Protein AF-A0A6M2D1D8-F1 (afdb_monomer)

Foldseek 3Di:
DVVVVVVVVVVVVVLLVCQQVLLLVDDLVCNLVLLVLLLVQADVVLVVVLVPDVSSCNVVSNVCSVVVHGPSNVVVVVDDPVRSVSSSVSRVVSSVVD

Structure (mmCIF, N/CA/C/O backbone):
data_AF-A0A6M2D1D8-F1
#
_entry.id   AF-A0A6M2D1D8-F1
#
loop_
_atom_site.group_PDB
_atom_site.id
_atom_site.type_symbol
_atom_site.label_atom_id
_atom_site.label_alt_id
_atom_site.label_comp_id
_atom_site.label_asym_id
_atom_site.label_entity_id
_atom_site.label_seq_id
_atom_site.pdbx_PDB_ins_code
_atom_site.Cartn_x
_atom_site.Cartn_y
_atom_site.Cartn_z
_atom_site.occupancy
_atom_site.B_iso_or_equiv
_atom_site.auth_seq_id
_atom_site.auth_comp_id
_atom_site.auth_asym_id
_atom_site.auth_atom_id
_atom_site.pdbx_PDB_model_num
ATOM 1 N N . MET A 1 1 ? 31.870 -12.083 6.841 1.00 47.91 1 MET A N 1
ATOM 2 C CA . MET A 1 1 ? 31.103 -11.157 5.972 1.00 47.91 1 MET A CA 1
ATOM 3 C C . MET A 1 1 ? 30.146 -11.841 4.984 1.00 47.91 1 MET A C 1
ATOM 5 O O . MET A 1 1 ? 29.168 -11.209 4.627 1.00 47.91 1 MET A O 1
ATOM 9 N N . LYS A 1 2 ? 30.333 -13.112 4.575 1.00 41.88 2 LYS A N 1
ATOM 10 C CA . LYS A 1 2 ? 29.375 -13.802 3.676 1.00 41.88 2 LYS A CA 1
ATOM 11 C C . LYS A 1 2 ? 28.023 -14.148 4.327 1.00 41.88 2 LYS A C 1
ATOM 13 O O . LYS A 1 2 ? 26.997 -13.951 3.697 1.00 41.88 2 LYS A O 1
ATOM 18 N N . ALA A 1 3 ? 28.004 -14.588 5.589 1.00 44.97 3 ALA A N 1
ATOM 19 C CA . ALA A 1 3 ? 26.759 -14.971 6.272 1.00 44.97 3 ALA A CA 1
ATOM 20 C C . ALA A 1 3 ? 25.768 -13.803 6.452 1.00 44.97 3 ALA A C 1
ATOM 22 O O . ALA A 1 3 ? 24.568 -13.996 6.310 1.00 44.97 3 ALA A O 1
ATOM 23 N N . ALA A 1 4 ? 26.264 -12.585 6.697 1.00 44.94 4 ALA A N 1
ATOM 24 C CA . ALA A 1 4 ? 25.418 -11.401 6.868 1.00 44.94 4 ALA A CA 1
ATOM 25 C C . ALA A 1 4 ? 24.689 -11.007 5.572 1.00 44.94 4 ALA A C 1
ATOM 27 O O . ALA A 1 4 ? 23.532 -10.604 5.629 1.00 44.94 4 ALA A O 1
ATOM 28 N N . LEU A 1 5 ? 25.337 -11.180 4.411 1.00 45.38 5 LEU A N 1
ATOM 29 C CA . LEU A 1 5 ? 24.708 -10.943 3.109 1.00 45.38 5 LEU A CA 1
ATOM 30 C C . LEU A 1 5 ? 23.573 -11.941 2.849 1.00 45.38 5 LEU A C 1
ATOM 32 O O . LEU A 1 5 ? 22.482 -11.523 2.486 1.00 45.38 5 LEU A O 1
ATOM 36 N N . PHE A 1 6 ? 23.795 -13.235 3.104 1.00 48.50 6 PHE A N 1
ATOM 37 C CA . PHE A 1 6 ? 22.755 -14.256 2.919 1.00 48.50 6 PHE A CA 1
ATOM 38 C C . PHE A 1 6 ? 21.559 -14.055 3.859 1.00 48.50 6 PHE A C 1
ATOM 40 O O . PHE A 1 6 ? 20.420 -14.160 3.412 1.00 48.50 6 PHE A O 1
ATOM 47 N N . ILE A 1 7 ? 21.804 -13.707 5.128 1.00 49.66 7 ILE A N 1
ATOM 48 C CA . ILE A 1 7 ? 20.738 -13.433 6.104 1.00 49.66 7 ILE A CA 1
ATOM 49 C C . ILE A 1 7 ? 19.936 -12.191 5.695 1.00 49.66 7 ILE A C 1
ATOM 51 O O . ILE A 1 7 ? 18.707 -12.229 5.719 1.00 49.66 7 ILE A O 1
ATOM 55 N N . ALA A 1 8 ? 20.608 -11.119 5.260 1.00 48.16 8 ALA A N 1
ATOM 56 C CA . ALA A 1 8 ? 19.951 -9.909 4.770 1.00 48.16 8 ALA A CA 1
ATOM 57 C C . ALA A 1 8 ? 19.087 -10.185 3.530 1.00 48.16 8 ALA A C 1
ATOM 59 O O . ALA A 1 8 ? 17.958 -9.706 3.465 1.00 48.16 8 ALA A O 1
ATOM 60 N N . SER A 1 9 ? 19.565 -11.008 2.591 1.00 43.22 9 SER A N 1
ATOM 61 C CA . SER A 1 9 ? 18.798 -11.407 1.406 1.00 43.22 9 SER A CA 1
ATOM 62 C C . SER A 1 9 ? 17.560 -12.235 1.763 1.00 43.22 9 SER A C 1
ATOM 64 O O . SER A 1 9 ? 16.483 -11.956 1.248 1.00 43.22 9 SER A O 1
ATOM 66 N N . THR A 1 10 ? 17.663 -13.203 2.682 1.00 46.47 10 THR A N 1
ATOM 67 C CA . THR A 1 10 ? 16.492 -13.981 3.130 1.00 46.47 10 THR A CA 1
ATOM 68 C C . THR A 1 10 ? 15.493 -13.146 3.929 1.00 46.47 10 THR A C 1
ATOM 70 O O . THR A 1 10 ? 14.290 -13.329 3.768 1.00 46.47 10 THR A O 1
ATOM 73 N N . LEU A 1 11 ? 15.966 -12.199 4.751 1.00 42.84 11 LEU A N 1
ATOM 74 C CA . LEU A 1 11 ? 15.092 -11.264 5.464 1.00 42.84 11 LEU A CA 1
ATOM 75 C C . LEU A 1 11 ? 14.379 -10.319 4.500 1.00 42.84 11 LEU A C 1
ATOM 77 O O . LEU A 1 11 ? 13.190 -10.072 4.683 1.00 42.84 11 LEU A O 1
ATOM 81 N N . LEU A 1 12 ? 15.074 -9.825 3.470 1.00 40.50 12 LEU A N 1
ATOM 82 C CA . LEU A 1 12 ? 14.449 -9.024 2.423 1.00 40.50 12 LEU A CA 1
ATOM 83 C C . LEU A 1 12 ? 13.327 -9.821 1.762 1.00 40.50 12 LEU A C 1
ATOM 85 O O . LEU A 1 12 ? 12.188 -9.373 1.818 1.00 40.50 12 LEU A O 1
ATOM 89 N N . VAL A 1 13 ? 13.605 -11.030 1.267 1.00 46.69 13 VAL A N 1
ATOM 90 C CA . VAL A 1 13 ? 12.598 -11.891 0.620 1.00 46.69 13 VAL A CA 1
ATOM 91 C C . VAL A 1 13 ? 11.414 -12.192 1.546 1.00 46.69 13 VAL A C 1
ATOM 93 O O . VAL A 1 13 ? 10.273 -12.084 1.115 1.00 46.69 13 VAL A O 1
ATOM 96 N N . ALA A 1 14 ? 11.648 -12.492 2.828 1.00 47.53 14 ALA A N 1
ATOM 97 C CA . ALA A 1 14 ? 10.570 -12.716 3.796 1.00 47.53 14 ALA A CA 1
ATOM 98 C C . ALA A 1 14 ? 9.722 -11.457 4.045 1.00 47.53 14 ALA A C 1
ATOM 100 O O . ALA A 1 14 ? 8.521 -11.549 4.298 1.00 47.53 14 ALA A O 1
ATOM 101 N N . THR A 1 15 ? 10.328 -10.273 3.956 1.00 47.06 15 THR A N 1
ATOM 102 C CA . THR A 1 15 ? 9.591 -9.011 4.060 1.00 47.06 15 THR A CA 1
ATOM 103 C C . THR A 1 15 ? 8.860 -8.628 2.777 1.00 47.06 15 THR A C 1
ATOM 105 O O . THR A 1 15 ? 7.793 -8.040 2.878 1.00 47.06 15 THR A O 1
ATOM 108 N N . MET A 1 16 ? 9.371 -9.032 1.611 1.00 44.62 16 MET A N 1
ATOM 109 C CA . MET A 1 16 ? 8.696 -8.924 0.308 1.00 44.62 16 MET A CA 1
ATOM 110 C C . MET A 1 16 ? 7.627 -10.014 0.086 1.00 44.62 16 MET A C 1
ATOM 112 O O . MET A 1 16 ? 6.930 -10.017 -0.914 1.00 44.62 16 MET A O 1
ATOM 116 N N . ALA A 1 17 ? 7.538 -11.021 0.957 1.00 49.03 17 ALA A N 1
ATOM 117 C CA . ALA A 1 17 ? 6.490 -12.045 0.881 1.00 49.03 17 ALA A CA 1
ATOM 118 C C . ALA A 1 17 ? 5.248 -11.673 1.713 1.00 49.03 17 ALA A C 1
ATOM 120 O O . ALA A 1 17 ? 4.182 -12.257 1.531 1.00 49.03 17 ALA A O 1
ATOM 121 N N . ASN A 1 18 ? 5.398 -10.730 2.651 1.00 52.84 18 ASN A N 1
ATOM 122 C CA . ASN A 1 18 ? 4.352 -10.321 3.594 1.00 52.84 18 ASN A CA 1
ATOM 123 C C . ASN A 1 18 ? 3.859 -8.886 3.373 1.00 52.84 18 ASN A C 1
ATOM 125 O O . ASN A 1 18 ? 2.821 -8.509 3.922 1.00 52.84 18 ASN A O 1
ATOM 129 N N . ALA A 1 19 ? 4.571 -8.084 2.585 1.00 55.69 19 ALA A N 1
ATOM 130 C CA . ALA A 1 19 ? 4.088 -6.776 2.185 1.00 55.69 19 ALA A CA 1
ATOM 131 C C . ALA A 1 19 ? 2.884 -6.920 1.230 1.00 55.69 19 ALA A C 1
ATOM 133 O O . ALA A 1 19 ? 2.661 -7.944 0.584 1.00 55.69 19 ALA A O 1
ATOM 134 N N . GLY A 1 20 ? 1.955 -5.975 1.308 1.00 63.53 20 GLY A N 1
ATOM 135 C CA . GLY A 1 20 ? 0.637 -6.026 0.687 1.00 63.53 20 GLY A CA 1
ATOM 136 C C . GLY A 1 20 ? -0.353 -6.988 1.359 1.00 63.53 20 GLY A C 1
ATOM 137 O O . GLY A 1 20 ? -1.561 -6.779 1.245 1.00 63.53 20 GLY A O 1
ATOM 138 N N . GLN A 1 21 ? 0.102 -8.003 2.110 1.00 70.31 21 GLN A N 1
ATOM 139 C CA . GLN A 1 21 ? -0.801 -8.925 2.816 1.00 70.31 21 GLN A CA 1
ATOM 140 C C . GLN A 1 21 ? -1.517 -8.272 3.999 1.00 70.31 21 GLN A C 1
ATOM 142 O O . GLN A 1 21 ? -2.614 -8.701 4.362 1.00 70.31 21 GLN A O 1
ATOM 147 N N . PHE A 1 22 ? -0.920 -7.264 4.643 1.00 79.94 22 PHE A N 1
ATOM 148 C CA . PHE A 1 22 ? -1.588 -6.590 5.759 1.00 79.94 22 PHE A CA 1
ATOM 149 C C . PHE A 1 22 ? -2.851 -5.862 5.280 1.00 79.94 22 PHE A C 1
ATOM 151 O O . PHE A 1 22 ? -3.899 -6.015 5.902 1.00 79.94 22 PHE A O 1
ATOM 158 N N . LEU A 1 23 ? -2.807 -5.207 4.110 1.00 81.00 23 LEU A N 1
ATOM 159 C CA . LEU A 1 23 ? -3.973 -4.556 3.503 1.00 81.00 23 LEU A CA 1
ATOM 160 C C . LEU A 1 23 ? -5.140 -5.533 3.297 1.00 81.00 23 LEU A C 1
ATOM 162 O O . LEU A 1 23 ? -6.300 -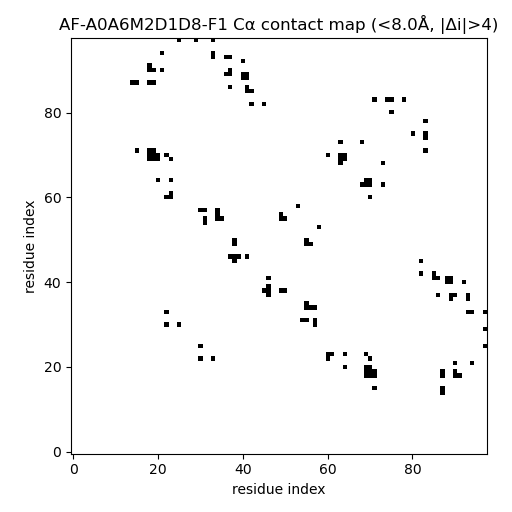5.171 3.488 1.00 81.00 23 LEU A O 1
ATOM 166 N N . CYS A 1 24 ? -4.835 -6.792 2.969 1.00 81.50 24 CYS A N 1
ATOM 167 C CA . CYS A 1 24 ? -5.834 -7.849 2.825 1.00 81.50 24 CYS A CA 1
ATOM 168 C C . CYS A 1 24 ? -6.484 -8.273 4.149 1.00 81.50 24 CYS A C 1
ATOM 170 O O . CYS A 1 24 ? -7.623 -8.739 4.138 1.00 81.50 24 CYS A O 1
ATOM 172 N N . ARG A 1 25 ? -5.783 -8.109 5.277 1.00 83.56 25 ARG A N 1
ATOM 173 C CA . ARG A 1 25 ? -6.256 -8.460 6.626 1.00 83.56 25 ARG A CA 1
ATOM 174 C C . ARG A 1 25 ? -7.033 -7.328 7.299 1.00 83.56 25 ARG A C 1
ATOM 176 O O . ARG A 1 25 ? -7.751 -7.583 8.263 1.00 83.56 25 ARG A O 1
ATOM 183 N N . LEU A 1 26 ? -6.917 -6.099 6.797 1.00 84.75 26 LEU A N 1
ATOM 184 C CA . LEU A 1 26 ? -7.609 -4.953 7.373 1.00 84.75 26 LEU A CA 1
ATOM 185 C C . LEU A 1 26 ? -9.129 -5.033 7.162 1.00 84.75 26 LEU A C 1
ATOM 187 O O . LEU A 1 26 ? -9.577 -5.366 6.053 1.00 84.75 26 LEU A O 1
ATOM 191 N N . PRO A 1 27 ? -9.933 -4.651 8.171 1.00 85.62 27 PRO A N 1
ATOM 192 C CA . PRO A 1 27 ? -11.364 -4.436 7.992 1.00 85.62 27 PRO A CA 1
ATOM 193 C C . PRO A 1 27 ? -11.631 -3.261 7.033 1.00 85.62 27 PRO A C 1
ATOM 195 O O . PRO A 1 27 ? -10.737 -2.479 6.699 1.00 85.62 27 PRO A O 1
ATOM 198 N N . GLU A 1 28 ? -12.853 -3.183 6.506 1.00 83.19 28 GLU A N 1
ATOM 199 C CA . GLU A 1 28 ? -13.208 -2.272 5.407 1.00 83.19 28 GLU A CA 1
ATOM 200 C C . GLU A 1 28 ? -13.003 -0.795 5.759 1.00 83.19 28 GLU A C 1
ATOM 202 O O . GLU A 1 28 ? -12.414 -0.054 4.974 1.00 83.19 28 GLU A O 1
ATOM 207 N N . ASP A 1 29 ? -13.350 -0.410 6.985 1.00 87.00 29 ASP A N 1
ATOM 208 C CA . ASP A 1 29 ? -13.187 0.939 7.530 1.00 87.00 29 ASP A CA 1
ATOM 209 C C . ASP A 1 29 ? -11.717 1.357 7.728 1.00 87.00 29 ASP A C 1
ATOM 211 O O . ASP A 1 29 ? -11.420 2.547 7.840 1.00 87.00 29 ASP A O 1
ATOM 215 N N . LYS A 1 30 ? -10.784 0.396 7.762 1.00 88.06 30 LYS A N 1
ATOM 216 C CA . LYS A 1 30 ? -9.342 0.641 7.953 1.00 88.06 30 LYS A CA 1
ATOM 217 C C . LYS A 1 30 ? -8.535 0.600 6.665 1.00 88.06 30 LYS A C 1
ATOM 219 O O . LYS A 1 30 ? -7.398 1.067 6.659 1.00 88.06 30 LYS A O 1
ATOM 224 N N . LEU A 1 31 ? -9.115 0.112 5.568 1.00 86.00 31 LEU A N 1
ATOM 225 C CA . LEU A 1 31 ? -8.402 0.034 4.296 1.00 86.00 31 LEU A CA 1
ATOM 226 C C . LEU A 1 31 ? -8.102 1.419 3.722 1.00 86.00 31 LEU A C 1
ATOM 228 O O . LEU A 1 31 ? -6.959 1.679 3.356 1.00 86.00 31 LEU A O 1
ATOM 232 N N . GLN A 1 32 ? -9.101 2.308 3.674 1.00 87.06 32 GLN A N 1
ATOM 233 C CA . GLN A 1 32 ? -8.901 3.659 3.148 1.00 87.06 32 GLN A CA 1
ATOM 234 C C . GLN A 1 32 ? -7.785 4.385 3.923 1.00 87.06 32 GLN A C 1
ATOM 236 O O . GLN A 1 32 ? -6.819 4.778 3.272 1.00 87.06 32 GLN A O 1
ATOM 241 N N . PRO A 1 33 ? -7.814 4.469 5.275 1.00 90.25 33 PRO A N 1
ATOM 242 C CA . PRO A 1 33 ? -6.733 5.073 6.061 1.00 90.25 33 PRO A CA 1
ATOM 243 C C . PRO A 1 33 ? -5.347 4.450 5.838 1.00 90.25 33 PRO A C 1
ATOM 245 O O . PRO A 1 33 ? -4.347 5.170 5.794 1.00 90.25 33 PRO A O 1
ATOM 248 N N . ALA A 1 34 ? -5.262 3.126 5.682 1.00 89.00 34 ALA A N 1
ATOM 249 C CA . ALA A 1 34 ? -3.991 2.454 5.421 1.00 89.00 34 ALA A CA 1
ATOM 250 C C . ALA A 1 34 ? -3.412 2.825 4.048 1.00 89.00 34 ALA A C 1
ATOM 252 O O . ALA A 1 34 ? -2.207 3.045 3.930 1.00 89.00 34 ALA A O 1
ATOM 253 N N . LEU A 1 35 ? -4.264 2.982 3.031 1.00 87.19 35 LEU A N 1
ATOM 254 C CA . LEU A 1 35 ? -3.850 3.456 1.708 1.00 87.19 35 LEU A CA 1
ATOM 255 C C . LEU A 1 35 ? -3.385 4.915 1.732 1.00 87.19 35 LEU A C 1
ATOM 257 O O . LEU A 1 35 ? -2.439 5.268 1.030 1.00 87.19 35 LEU A O 1
ATOM 261 N N . GLU A 1 36 ? -3.986 5.766 2.568 1.00 89.25 36 GLU A N 1
ATOM 262 C CA . GLU A 1 36 ? -3.491 7.138 2.747 1.00 89.25 36 GLU A CA 1
ATOM 263 C C . GLU A 1 36 ? -2.134 7.157 3.446 1.00 89.25 36 GLU A C 1
ATOM 265 O O . GLU A 1 36 ? -1.251 7.917 3.051 1.00 89.25 36 GLU A O 1
ATOM 270 N N . CYS A 1 37 ? -1.947 6.298 4.452 1.00 90.56 37 CYS A N 1
ATOM 271 C CA . CYS A 1 37 ? -0.649 6.123 5.090 1.00 90.56 37 CYS A CA 1
ATOM 272 C C . CYS A 1 37 ? 0.404 5.699 4.061 1.00 90.56 37 CYS A C 1
ATOM 274 O O . CYS A 1 37 ? 1.487 6.283 4.029 1.00 90.56 37 CYS A O 1
ATOM 276 N N . LEU A 1 38 ? 0.076 4.744 3.188 1.00 88.06 38 LEU A N 1
ATOM 277 C CA . LEU A 1 38 ? 0.980 4.306 2.131 1.00 88.06 38 LEU A CA 1
ATOM 278 C C . LEU A 1 38 ? 1.360 5.449 1.204 1.00 88.06 38 LEU A C 1
ATOM 280 O O . LEU A 1 38 ? 2.543 5.726 1.038 1.00 88.06 38 LEU A O 1
ATOM 284 N N . GLN A 1 39 ? 0.367 6.175 0.689 1.00 87.50 39 GLN A N 1
ATOM 285 C CA . GLN A 1 39 ? 0.576 7.337 -0.172 1.00 87.50 39 GLN A CA 1
ATOM 286 C C . GLN A 1 39 ? 1.524 8.379 0.456 1.00 87.50 39 GLN A C 1
ATOM 288 O O . GLN A 1 39 ? 2.319 8.984 -0.254 1.00 87.50 39 GLN A O 1
ATOM 293 N N . GLN A 1 40 ? 1.471 8.575 1.778 1.00 90.50 40 GLN A N 1
ATOM 294 C CA . GLN A 1 40 ? 2.328 9.527 2.498 1.00 90.50 40 GLN A CA 1
ATOM 295 C C . GLN A 1 40 ? 3.762 9.030 2.748 1.00 90.50 40 GLN A C 1
ATOM 297 O O . GLN A 1 40 ? 4.622 9.841 3.086 1.00 90.50 40 GLN A O 1
ATOM 302 N N . ASN A 1 41 ? 4.016 7.722 2.647 1.00 90.00 41 ASN A N 1
ATOM 303 C CA . ASN A 1 41 ? 5.299 7.104 3.014 1.00 90.00 41 ASN A CA 1
ATOM 304 C C . ASN A 1 41 ? 6.049 6.483 1.822 1.00 90.00 41 ASN A C 1
ATOM 306 O O . ASN A 1 41 ? 7.141 5.948 2.009 1.00 90.00 41 ASN A O 1
ATOM 310 N N . VAL A 1 42 ? 5.495 6.567 0.612 1.00 86.38 42 VAL A N 1
ATOM 311 C CA . VAL A 1 42 ? 6.149 6.168 -0.645 1.00 86.38 42 VAL A CA 1
ATOM 312 C C . VAL A 1 42 ? 6.731 7.375 -1.389 1.00 86.38 42 VAL A C 1
ATOM 314 O O . VAL A 1 42 ? 6.408 8.526 -1.094 1.00 86.38 42 VAL A O 1
ATOM 317 N N . GLY A 1 43 ? 7.584 7.121 -2.386 1.00 85.75 43 GLY A N 1
ATOM 318 C CA . GLY A 1 43 ? 8.110 8.164 -3.267 1.00 85.75 43 GLY A CA 1
ATOM 319 C C . GLY A 1 43 ? 7.016 8.907 -4.062 1.00 85.75 43 GLY A C 1
ATOM 320 O O . GLY A 1 43 ? 5.927 8.368 -4.282 1.00 85.75 43 GLY A O 1
ATOM 321 N N . PRO A 1 44 ? 7.298 10.133 -4.546 1.00 86.00 44 PRO A N 1
ATOM 322 C CA . PRO A 1 44 ? 6.299 11.025 -5.148 1.00 86.00 44 PRO A CA 1
ATOM 323 C C . PRO A 1 44 ? 5.608 10.442 -6.388 1.00 86.00 44 PRO A C 1
ATOM 325 O O . PRO A 1 44 ? 4.434 10.711 -6.632 1.00 86.00 44 PRO A O 1
ATOM 328 N N . GLU A 1 45 ? 6.310 9.617 -7.162 1.00 83.25 45 GLU A N 1
ATOM 329 C CA . GLU A 1 45 ? 5.747 8.968 -8.345 1.00 83.25 45 GLU A CA 1
ATOM 330 C C . GLU A 1 45 ? 4.688 7.916 -7.988 1.00 83.25 45 GLU A C 1
ATOM 332 O O . GLU A 1 45 ? 3.590 7.925 -8.552 1.00 83.25 45 GLU A O 1
ATOM 337 N N . ILE A 1 46 ? 4.977 7.064 -6.999 1.00 80.50 46 ILE A N 1
ATOM 338 C CA . ILE A 1 46 ? 4.026 6.069 -6.488 1.00 80.50 46 ILE A CA 1
ATOM 339 C C . ILE A 1 46 ? 2.846 6.784 -5.829 1.00 80.50 46 ILE A C 1
ATOM 341 O O . ILE A 1 46 ? 1.695 6.436 -6.085 1.00 80.50 46 ILE A O 1
ATOM 345 N N . ALA A 1 47 ? 3.115 7.820 -5.030 1.00 85.50 47 ALA A N 1
ATOM 346 C CA . ALA A 1 47 ? 2.075 8.611 -4.381 1.00 85.50 47 ALA A CA 1
ATOM 347 C C . ALA A 1 47 ? 1.105 9.218 -5.410 1.00 85.50 47 ALA A C 1
ATOM 349 O O . ALA A 1 47 ? -0.110 9.102 -5.252 1.00 85.50 47 ALA A O 1
ATOM 350 N N . SER A 1 48 ? 1.634 9.790 -6.499 1.00 85.56 48 SER A N 1
ATOM 351 C CA . SER A 1 48 ? 0.838 10.337 -7.604 1.00 85.56 48 SER A CA 1
ATOM 352 C C . SER A 1 48 ? 0.078 9.258 -8.382 1.00 85.56 48 SER A C 1
ATOM 354 O O . SER A 1 48 ? -1.022 9.494 -8.883 1.00 85.56 48 SER A O 1
ATOM 356 N N . TYR A 1 49 ? 0.636 8.055 -8.521 1.00 81.38 49 TYR A N 1
ATOM 357 C CA . TYR A 1 49 ? -0.103 6.933 -9.095 1.00 81.38 49 TYR A CA 1
ATOM 358 C C . TYR A 1 49 ? -1.281 6.515 -8.206 1.00 81.38 49 TYR A C 1
ATOM 360 O O . TYR A 1 49 ? -2.401 6.435 -8.706 1.00 81.38 49 TYR A O 1
ATOM 368 N N . LEU A 1 50 ? -1.055 6.306 -6.905 1.00 80.12 50 LEU A N 1
ATOM 369 C CA . LEU A 1 50 ? -2.100 5.917 -5.953 1.00 80.12 50 LEU A CA 1
ATOM 370 C C . LEU A 1 50 ? -3.221 6.960 -5.886 1.00 80.12 50 LEU A C 1
ATOM 372 O O . LEU A 1 5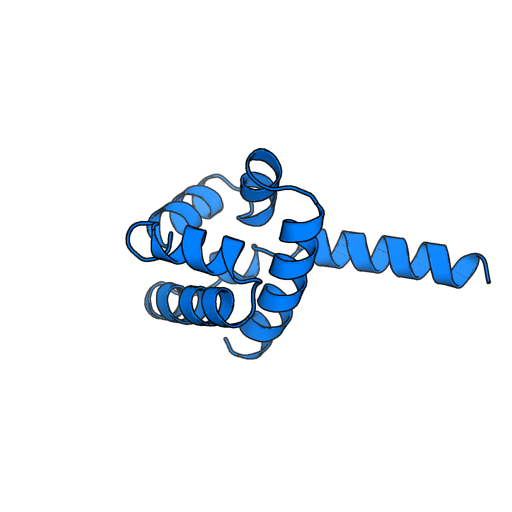0 ? -4.390 6.595 -5.860 1.00 80.12 50 LEU A O 1
ATOM 376 N N . GLU A 1 51 ? -2.880 8.248 -5.931 1.00 84.12 51 GLU A N 1
ATOM 377 C CA . GLU A 1 51 ? -3.851 9.349 -5.949 1.00 84.12 51 GLU A CA 1
ATOM 378 C C . GLU A 1 51 ? -4.800 9.305 -7.154 1.00 84.12 51 GLU A C 1
ATOM 380 O O . GLU A 1 51 ? -5.971 9.662 -7.040 1.00 84.12 51 GLU A O 1
ATOM 385 N N . ARG A 1 52 ? -4.311 8.845 -8.311 1.00 82.88 52 ARG A N 1
ATOM 386 C CA . ARG A 1 52 ? -5.106 8.738 -9.544 1.00 82.88 52 ARG A CA 1
ATOM 387 C C . ARG A 1 52 ? -6.045 7.536 -9.549 1.00 82.88 52 ARG A C 1
ATOM 389 O O . ARG A 1 52 ? -6.941 7.478 -10.393 1.00 82.88 52 ARG A O 1
ATOM 396 N N . LEU A 1 53 ? -5.844 6.569 -8.656 1.00 77.38 53 LEU A N 1
ATOM 397 C CA . LEU A 1 53 ? -6.727 5.417 -8.560 1.00 77.38 53 LEU A CA 1
ATOM 398 C C . LEU A 1 53 ? -8.042 5.814 -7.871 1.00 77.38 53 LEU A C 1
ATOM 400 O O . LEU A 1 53 ? -8.014 6.485 -6.836 1.00 77.38 53 LEU A O 1
ATOM 404 N N . PRO A 1 54 ? -9.200 5.352 -8.375 1.00 74.31 54 PRO A N 1
ATOM 405 C CA . PRO A 1 54 ? -10.463 5.476 -7.655 1.00 74.31 54 PRO A CA 1
ATOM 406 C C . PRO A 1 54 ? -10.325 4.924 -6.234 1.00 74.31 54 PRO A C 1
ATOM 408 O O . PRO A 1 54 ? -9.767 3.842 -6.043 1.00 74.31 54 PRO A O 1
ATOM 411 N N . GLU A 1 55 ? -10.783 5.687 -5.238 1.00 76.25 55 GLU A N 1
ATOM 412 C CA . GLU A 1 55 ? -10.652 5.340 -3.813 1.00 76.25 55 GLU A CA 1
ATOM 413 C C . GLU A 1 55 ? -9.205 5.011 -3.393 1.00 76.25 55 GLU A C 1
ATOM 415 O O . GLU A 1 55 ? -8.982 4.212 -2.486 1.00 76.25 55 GLU A O 1
ATOM 420 N N . LYS A 1 56 ? -8.197 5.595 -4.056 1.00 74.56 56 LYS A N 1
ATOM 421 C CA . LYS A 1 56 ? -6.770 5.282 -3.848 1.00 74.56 56 LYS A CA 1
ATOM 422 C C . LYS A 1 56 ? -6.409 3.814 -4.107 1.00 74.56 56 LYS A C 1
ATOM 424 O O . LYS A 1 56 ? -5.389 3.321 -3.633 1.00 74.56 56 LYS A O 1
ATOM 429 N N . GLY A 1 57 ? -7.249 3.101 -4.859 1.00 76.62 57 GLY A N 1
ATOM 430 C CA . GLY A 1 57 ? -7.060 1.692 -5.187 1.00 76.62 57 GLY A CA 1
ATOM 431 C C . GLY A 1 57 ? -7.697 0.715 -4.197 1.00 76.62 57 GLY A C 1
ATOM 432 O O . GLY A 1 57 ? -7.432 -0.480 -4.305 1.00 76.62 57 GLY A O 1
ATOM 433 N N . ALA A 1 58 ? -8.557 1.161 -3.272 1.00 81.06 58 ALA A N 1
ATOM 434 C CA . ALA A 1 58 ? -9.207 0.282 -2.292 1.00 81.06 58 ALA A CA 1
ATOM 435 C C . ALA A 1 58 ? -9.952 -0.900 -2.940 1.00 81.06 58 ALA A C 1
ATOM 437 O O . ALA A 1 58 ? -9.710 -2.060 -2.590 1.00 81.06 58 ALA A O 1
ATOM 438 N N . GLY A 1 59 ? -10.789 -0.635 -3.947 1.00 77.38 59 GLY A N 1
ATOM 439 C CA . GLY A 1 59 ? -11.485 -1.685 -4.700 1.00 77.38 59 GLY A CA 1
ATOM 440 C C . GLY A 1 59 ? -10.541 -2.654 -5.427 1.00 77.38 59 GLY A C 1
ATOM 441 O O . GLY A 1 59 ? -10.806 -3.859 -5.490 1.00 77.38 59 GLY A O 1
ATOM 442 N N . PHE A 1 60 ? -9.405 -2.153 -5.921 1.00 78.19 60 PHE A N 1
ATOM 443 C CA . PHE A 1 60 ? -8.373 -2.97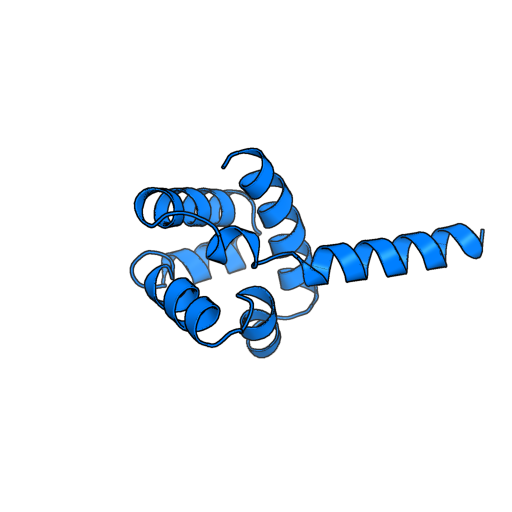4 -6.558 1.00 78.19 60 PHE A CA 1
ATOM 444 C C . PHE A 1 60 ? -7.713 -3.914 -5.546 1.00 78.19 60 PHE A C 1
ATOM 446 O O . PHE A 1 60 ? -7.681 -5.123 -5.770 1.00 78.19 60 PHE A O 1
ATOM 453 N N . VAL A 1 61 ? -7.292 -3.388 -4.391 1.00 80.12 61 VAL A N 1
ATOM 454 C CA . VAL A 1 61 ? -6.729 -4.183 -3.290 1.00 80.12 61 VAL A CA 1
ATOM 455 C C . VAL A 1 61 ? -7.707 -5.270 -2.856 1.00 80.12 61 VAL A C 1
ATOM 457 O O . VAL A 1 61 ? -7.333 -6.433 -2.765 1.00 80.12 61 VAL A O 1
ATOM 460 N N . ARG A 1 62 ? -8.991 -4.949 -2.660 1.00 82.31 62 ARG A N 1
ATOM 461 C CA . ARG A 1 62 ? -9.991 -5.960 -2.275 1.00 82.31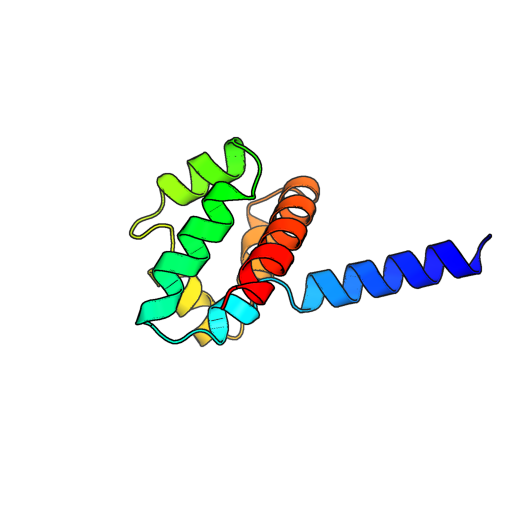 62 ARG A CA 1
ATOM 462 C C . ARG A 1 62 ? -10.152 -7.060 -3.316 1.00 82.31 62 ARG A C 1
ATOM 464 O O . ARG A 1 62 ? -10.281 -8.227 -2.948 1.00 82.31 62 ARG A O 1
ATOM 471 N N . SER A 1 63 ? -10.142 -6.703 -4.594 1.00 79.69 63 SER A N 1
ATOM 472 C CA . SER A 1 63 ? -10.255 -7.668 -5.691 1.00 79.69 63 SER A CA 1
ATOM 473 C C . SER A 1 63 ? -9.023 -8.573 -5.774 1.00 79.69 63 SER A C 1
ATOM 475 O O . SER A 1 63 ? -9.164 -9.788 -5.928 1.00 79.69 63 SER A O 1
ATOM 477 N N . ALA A 1 64 ? -7.832 -8.001 -5.579 1.00 76.62 64 ALA A N 1
ATOM 478 C CA . ALA A 1 64 ? -6.571 -8.730 -5.488 1.00 76.62 64 ALA A CA 1
ATOM 479 C C . ALA A 1 64 ? -6.588 -9.750 -4.343 1.00 76.62 64 ALA A C 1
ATOM 481 O O . ALA A 1 64 ? -6.436 -10.951 -4.572 1.00 76.62 64 ALA A O 1
ATOM 482 N N . CYS A 1 65 ? -6.901 -9.283 -3.131 1.00 78.94 65 CYS A N 1
ATOM 483 C CA . CYS A 1 65 ? -6.948 -10.110 -1.931 1.00 78.94 65 CYS A CA 1
ATOM 484 C C . CYS A 1 65 ? -7.955 -11.265 -2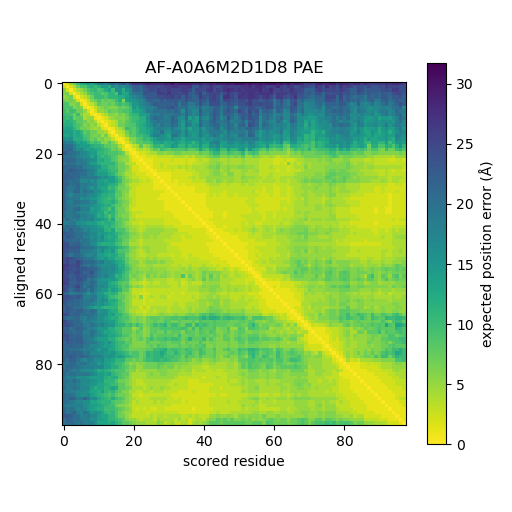.056 1.00 78.94 65 CYS A C 1
ATOM 486 O O . CYS A 1 65 ? -7.658 -12.390 -1.659 1.00 78.94 65 CYS A O 1
ATOM 488 N N . LYS A 1 66 ? -9.138 -11.019 -2.644 1.00 80.44 66 LYS A N 1
ATOM 489 C CA . LYS A 1 66 ? -10.146 -12.067 -2.904 1.00 80.44 66 LYS A CA 1
ATOM 490 C C . LYS A 1 66 ? -9.668 -13.120 -3.904 1.00 80.44 66 LYS A C 1
ATOM 492 O O . LYS A 1 66 ? -10.099 -14.265 -3.823 1.00 80.44 66 LYS A O 1
ATOM 497 N N . SER A 1 67 ? -8.788 -12.739 -4.824 1.00 77.38 67 SER A N 1
ATOM 498 C CA . SER A 1 67 ? -8.221 -13.631 -5.839 1.00 77.38 67 SER A CA 1
ATOM 499 C C . SER A 1 67 ? -7.027 -14.441 -5.316 1.00 77.38 67 SER A C 1
ATOM 501 O O . SER A 1 67 ? -6.411 -15.181 -6.078 1.00 77.38 67 SER A O 1
ATOM 503 N N . GLY A 1 68 ? -6.684 -14.303 -4.028 1.00 72.12 68 GLY A N 1
ATOM 504 C CA . GLY A 1 68 ? -5.520 -14.946 -3.416 1.00 72.12 68 GLY A CA 1
ATOM 505 C C . GLY A 1 68 ? -4.183 -14.327 -3.831 1.00 72.12 68 GLY A C 1
ATOM 506 O O . GLY A 1 68 ? -3.138 -14.887 -3.515 1.00 72.12 68 GLY A O 1
ATOM 507 N N . GLN A 1 69 ? -4.209 -13.191 -4.533 1.00 69.88 69 GLN A N 1
ATOM 508 C CA . GLN A 1 69 ? -3.017 -12.445 -4.925 1.00 69.88 69 GLN A CA 1
ATOM 509 C C . GLN A 1 69 ? -2.707 -11.380 -3.875 1.00 69.88 69 GLN A C 1
ATOM 511 O O . GLN A 1 69 ? -3.619 -10.746 -3.335 1.00 69.88 69 GLN A O 1
ATOM 516 N N . SER A 1 70 ? -1.423 -11.160 -3.589 1.00 68.00 70 SER A N 1
ATOM 517 C CA . SER A 1 70 ? -1.026 -10.009 -2.783 1.00 68.00 70 SER A CA 1
ATOM 518 C C . SER A 1 70 ? -1.040 -8.736 -3.634 1.00 68.00 70 SER A C 1
ATOM 520 O O . SER A 1 70 ? -0.885 -8.775 -4.858 1.00 68.00 70 SER A O 1
ATOM 522 N N . PHE A 1 71 ? -1.231 -7.584 -2.986 1.00 69.38 71 PHE A N 1
ATOM 523 C CA . PHE A 1 71 ? -1.103 -6.290 -3.657 1.00 69.38 71 PHE A CA 1
ATOM 524 C C . PHE A 1 71 ? 0.294 -6.127 -4.279 1.00 69.38 71 PHE A C 1
ATOM 526 O O . PHE A 1 71 ? 0.407 -5.664 -5.410 1.00 69.38 71 PHE A O 1
ATOM 533 N N . GLU A 1 72 ? 1.342 -6.592 -3.593 1.00 70.00 72 GLU A N 1
ATOM 534 C CA . GLU A 1 72 ? 2.719 -6.556 -4.092 1.00 70.00 72 GLU A CA 1
ATOM 535 C C . GLU A 1 72 ? 2.910 -7.402 -5.361 1.00 70.00 72 GLU A C 1
ATOM 537 O O . GLU A 1 72 ? 3.519 -6.925 -6.317 1.00 70.00 72 GLU A O 1
ATOM 542 N N . A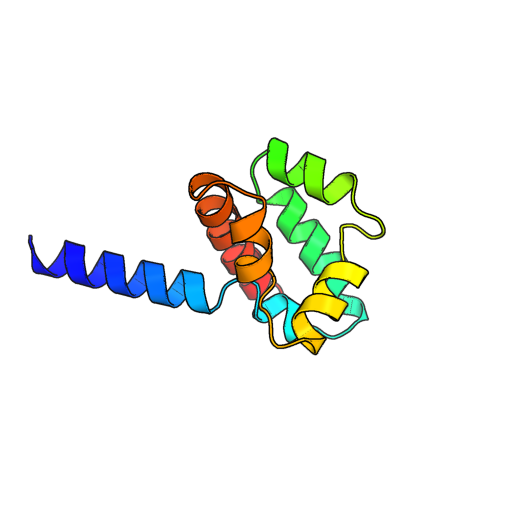SP A 1 73 ? 2.356 -8.619 -5.415 1.00 70.88 73 ASP A N 1
ATOM 543 C CA . ASP A 1 73 ? 2.465 -9.492 -6.595 1.00 70.88 73 ASP A CA 1
ATOM 544 C C . ASP A 1 73 ? 1.867 -8.844 -7.839 1.00 70.88 73 ASP A C 1
ATOM 546 O O . ASP A 1 73 ? 2.403 -8.977 -8.937 1.00 70.88 73 ASP A O 1
ATOM 550 N N . LEU A 1 74 ? 0.763 -8.118 -7.675 1.00 67.88 74 LEU A N 1
ATOM 551 C CA . LEU A 1 74 ? 0.173 -7.351 -8.763 1.00 67.88 74 LEU A CA 1
ATOM 552 C C . LEU A 1 74 ? 1.031 -6.147 -9.127 1.00 67.88 74 LEU A C 1
ATOM 554 O O . LEU A 1 74 ? 1.225 -5.870 -10.312 1.00 67.88 74 LEU 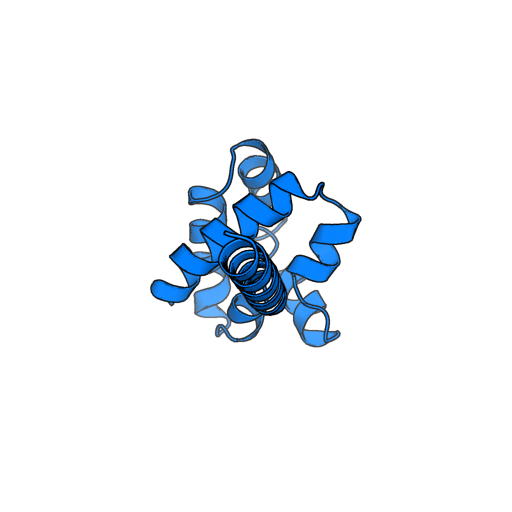A O 1
ATOM 558 N N . MET A 1 75 ? 1.583 -5.459 -8.128 1.00 71.06 75 MET A N 1
ATOM 559 C CA . MET A 1 75 ? 2.434 -4.309 -8.385 1.00 71.06 75 MET A CA 1
ATOM 560 C C . MET A 1 75 ? 3.745 -4.678 -9.079 1.00 71.06 75 MET A C 1
ATOM 562 O O . MET A 1 75 ? 4.223 -3.885 -9.885 1.00 71.06 75 MET A O 1
ATOM 566 N N . ARG A 1 76 ? 4.266 -5.896 -8.893 1.00 71.50 76 ARG A N 1
ATOM 567 C CA . ARG A 1 76 ? 5.430 -6.424 -9.632 1.00 71.50 76 ARG A CA 1
ATOM 568 C C . ARG A 1 76 ? 5.252 -6.449 -11.152 1.00 71.50 76 ARG A C 1
ATOM 570 O O . ARG A 1 76 ? 6.242 -6.384 -11.871 1.00 71.50 76 ARG A O 1
ATOM 577 N N . TYR A 1 77 ? 4.021 -6.531 -11.662 1.00 67.19 77 TYR A N 1
ATOM 578 C CA . TYR A 1 77 ? 3.765 -6.483 -13.110 1.00 67.19 77 TYR A CA 1
ATOM 579 C C . TYR A 1 77 ? 3.750 -5.063 -13.677 1.00 67.19 77 TYR A C 1
ATOM 581 O O . TYR A 1 77 ? 3.835 -4.883 -14.891 1.00 67.19 77 TYR A O 1
ATOM 589 N N . VAL A 1 78 ? 3.592 -4.061 -12.814 1.00 66.56 78 VAL A N 1
ATOM 590 C CA . VAL A 1 78 ? 3.339 -2.671 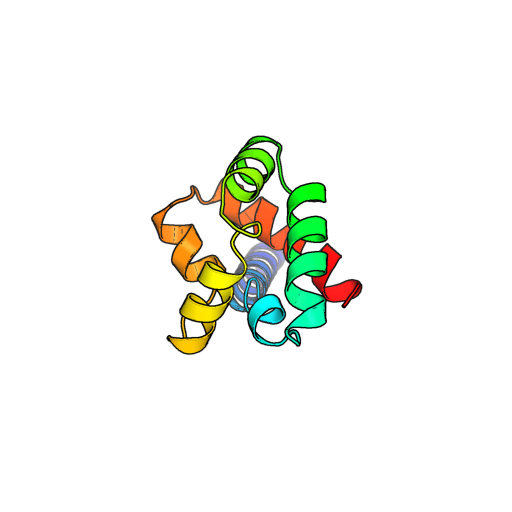-13.209 1.00 66.56 78 VAL A CA 1
ATOM 591 C C . VAL A 1 78 ? 4.519 -1.769 -12.850 1.00 66.56 78 VAL A C 1
ATOM 593 O O . VAL A 1 78 ? 4.750 -0.765 -13.520 1.00 66.56 78 VAL A O 1
ATOM 596 N N . TRP A 1 79 ? 5.270 -2.114 -11.807 1.00 73.31 79 TRP A N 1
ATOM 597 C CA . TRP A 1 79 ? 6.315 -1.285 -11.222 1.00 73.31 79 TRP A CA 1
ATOM 598 C C . TRP A 1 79 ? 7.684 -1.964 -11.259 1.00 73.31 79 TRP A C 1
ATOM 600 O O . TRP A 1 79 ? 7.798 -3.186 -11.221 1.00 73.31 79 TRP A O 1
ATOM 610 N N . SER A 1 80 ? 8.736 -1.147 -11.324 1.00 74.31 80 SER A N 1
ATOM 611 C CA . SER A 1 80 ? 10.116 -1.597 -11.160 1.00 74.31 80 SER A CA 1
ATOM 612 C C . SER A 1 80 ? 10.393 -2.076 -9.729 1.00 74.31 80 SER A C 1
ATOM 614 O O . SER A 1 80 ? 9.711 -1.692 -8.777 1.00 74.31 80 SER A O 1
ATOM 616 N N . GLU A 1 81 ? 11.449 -2.875 -9.575 1.00 74.75 81 GLU A N 1
ATOM 617 C CA . GLU A 1 81 ? 11.919 -3.377 -8.276 1.00 74.75 81 GLU A CA 1
ATOM 618 C C . GLU A 1 81 ? 12.180 -2.258 -7.253 1.00 74.75 81 GLU A C 1
ATOM 620 O O . GLU A 1 81 ? 11.861 -2.408 -6.074 1.00 74.75 81 GLU A O 1
ATOM 625 N N . ASP A 1 82 ? 12.680 -1.101 -7.694 1.00 75.38 82 ASP A N 1
ATOM 626 C CA . ASP A 1 82 ? 12.947 0.039 -6.808 1.00 75.38 82 ASP A CA 1
ATOM 627 C C . ASP A 1 82 ? 11.663 0.584 -6.161 1.00 75.38 82 ASP A C 1
ATOM 629 O O . ASP A 1 82 ? 11.652 0.918 -4.973 1.00 75.38 82 ASP A O 1
ATOM 633 N N . TYR A 1 83 ? 10.550 0.607 -6.899 1.00 74.25 83 TYR A N 1
ATOM 634 C CA . TYR A 1 83 ? 9.263 1.029 -6.344 1.00 74.25 83 TYR A CA 1
ATOM 635 C C . TYR A 1 83 ? 8.698 0.011 -5.352 1.00 74.25 83 TYR A C 1
ATOM 637 O O . TYR A 1 83 ? 8.052 0.400 -4.380 1.00 74.25 83 TYR A O 1
ATOM 645 N N . LEU A 1 84 ? 8.963 -1.283 -5.553 1.00 76.56 84 LEU A N 1
ATOM 646 C CA . LEU A 1 84 ? 8.555 -2.330 -4.613 1.00 76.56 84 LEU A CA 1
ATOM 647 C C . LEU A 1 84 ? 9.332 -2.229 -3.301 1.00 76.56 84 LEU A C 1
ATOM 649 O O . LEU A 1 84 ? 8.764 -2.411 -2.227 1.00 76.56 84 LEU A O 1
ATOM 653 N N . VAL A 1 85 ? 10.621 -1.886 -3.360 1.00 82.00 85 VAL A N 1
ATOM 654 C CA . VAL A 1 85 ? 11.427 -1.635 -2.159 1.00 82.00 85 VAL A CA 1
ATOM 655 C C . VAL A 1 85 ? 10.845 -0.483 -1.338 1.00 82.00 85 VAL A C 1
ATOM 657 O O . VAL A 1 85 ? 10.762 -0.589 -0.112 1.00 82.00 85 VAL A O 1
ATOM 660 N N . ASP A 1 86 ? 10.435 0.604 -1.988 1.00 81.12 86 ASP A N 1
ATOM 661 C CA . ASP A 1 86 ? 9.831 1.744 -1.298 1.00 81.12 86 ASP A CA 1
ATOM 662 C C . ASP A 1 86 ? 8.429 1.439 -0.767 1.00 81.12 86 ASP A C 1
ATOM 664 O O . ASP A 1 86 ? 8.124 1.794 0.375 1.00 81.12 86 ASP A O 1
ATOM 668 N N . LEU A 1 87 ? 7.619 0.697 -1.523 1.00 79.12 87 LEU A N 1
ATOM 669 C CA . LEU A 1 87 ? 6.332 0.203 -1.045 1.00 79.12 87 LEU A CA 1
ATOM 670 C C . LEU A 1 87 ? 6.503 -0.680 0.198 1.00 79.12 87 LEU A C 1
ATOM 672 O O . LEU A 1 87 ? 5.830 -0.464 1.196 1.00 79.12 87 LEU A O 1
ATOM 676 N N . ASN A 1 88 ? 7.473 -1.594 0.199 1.00 81.00 88 ASN A N 1
ATOM 677 C CA . ASN A 1 88 ? 7.716 -2.505 1.320 1.00 81.00 88 ASN A CA 1
ATOM 678 C C . ASN A 1 88 ? 8.197 -1.791 2.587 1.00 81.00 88 ASN A C 1
ATOM 680 O O . ASN A 1 88 ? 7.946 -2.252 3.705 1.00 81.00 88 ASN A O 1
ATOM 684 N N . LYS A 1 89 ? 8.902 -0.664 2.447 1.00 84.56 89 LYS A N 1
ATOM 685 C CA . LYS A 1 89 ? 9.230 0.198 3.592 1.00 84.56 89 LYS A CA 1
ATOM 686 C C . LYS A 1 89 ? 7.974 0.882 4.127 1.00 84.56 89 LYS A C 1
ATOM 688 O O . LYS A 1 89 ? 7.759 0.869 5.339 1.00 84.56 89 LYS A O 1
ATOM 693 N N . ALA A 1 90 ? 7.161 1.455 3.240 1.00 85.12 90 ALA A N 1
ATOM 694 C CA . ALA A 1 90 ? 5.930 2.145 3.606 1.00 85.12 90 ALA A CA 1
ATOM 695 C C . ALA A 1 90 ? 4.916 1.189 4.259 1.00 85.12 90 ALA A C 1
ATOM 697 O O . ALA A 1 90 ? 4.351 1.517 5.300 1.00 85.12 90 ALA A O 1
ATOM 698 N N . ASP A 1 91 ? 4.778 -0.024 3.727 1.00 83.44 91 ASP A N 1
ATOM 699 C CA . ASP A 1 91 ? 3.936 -1.092 4.264 1.00 83.44 91 ASP A CA 1
ATOM 700 C C . ASP A 1 91 ? 4.283 -1.415 5.712 1.00 83.44 91 ASP A C 1
ATOM 702 O O . ASP A 1 91 ? 3.399 -1.409 6.557 1.00 83.44 91 ASP A O 1
ATOM 706 N N . LYS A 1 92 ? 5.564 -1.604 6.045 1.00 85.56 92 LYS A N 1
ATOM 707 C CA . LYS A 1 92 ? 5.982 -1.873 7.434 1.00 85.56 92 LYS A CA 1
ATOM 708 C C . LYS A 1 92 ? 5.664 -0.716 8.380 1.00 85.56 92 LYS A C 1
ATOM 710 O O . LYS A 1 92 ? 5.299 -0.942 9.531 1.00 85.56 92 LYS A O 1
ATOM 715 N N . ILE A 1 93 ? 5.825 0.525 7.912 1.00 87.12 93 ILE A N 1
ATOM 716 C CA . ILE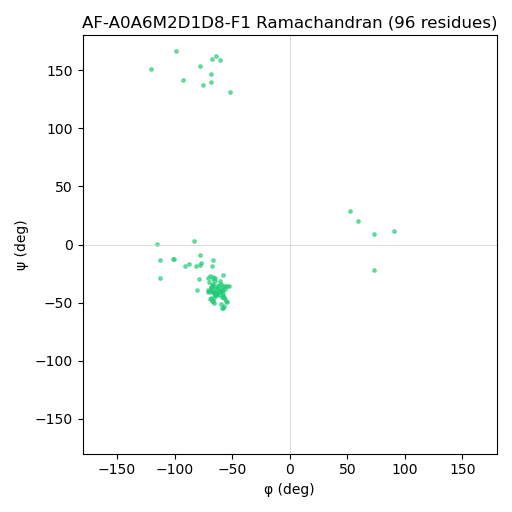 A 1 93 ? 5.497 1.724 8.698 1.00 87.12 93 ILE A CA 1
ATOM 717 C C . ILE A 1 93 ? 3.991 1.790 8.958 1.00 87.12 93 ILE A C 1
ATOM 719 O O . ILE A 1 93 ? 3.573 2.165 10.054 1.00 87.12 93 ILE A O 1
ATOM 723 N N . CYS A 1 94 ? 3.181 1.458 7.956 1.00 87.25 94 CYS A N 1
ATOM 724 C CA . CYS A 1 94 ? 1.732 1.541 8.041 1.00 87.25 94 CYS A CA 1
ATOM 725 C C . CYS A 1 94 ? 1.122 0.342 8.776 1.00 87.25 94 CYS A C 1
ATOM 727 O O . CYS A 1 94 ? 0.247 0.558 9.602 1.00 87.25 94 CYS A O 1
ATOM 729 N N . GLU A 1 95 ? 1.621 -0.880 8.587 1.00 86.38 95 GLU A N 1
ATOM 730 C CA . GLU A 1 95 ? 1.204 -2.070 9.347 1.00 86.38 95 GLU A CA 1
ATOM 731 C C . GLU A 1 95 ? 1.418 -1.874 10.855 1.00 86.38 95 GLU A C 1
ATOM 733 O O . GLU A 1 95 ? 0.582 -2.264 11.652 1.00 86.38 95 GLU A O 1
ATOM 738 N N . ALA A 1 96 ? 2.473 -1.174 11.283 1.00 84.62 96 ALA A N 1
ATOM 739 C CA . ALA A 1 96 ? 2.661 -0.858 12.702 1.00 84.62 96 ALA A CA 1
ATOM 740 C C . ALA A 1 96 ? 1.598 0.104 13.289 1.00 84.62 96 ALA A C 1
ATOM 742 O O . ALA A 1 96 ? 1.545 0.280 14.507 1.00 84.62 96 ALA A O 1
ATOM 743 N N . LYS A 1 97 ? 0.786 0.763 12.448 1.00 81.88 97 LYS A N 1
ATOM 744 C CA . LYS A 1 97 ? -0.249 1.732 12.854 1.00 81.88 97 LYS A CA 1
ATOM 745 C C . LYS A 1 97 ? -1.669 1.155 12.851 1.00 81.88 97 LYS A C 1
ATOM 747 O O . LYS A 1 97 ? -2.563 1.835 13.361 1.00 81.88 97 LYS A O 1
ATOM 752 N N . PHE A 1 98 ? -1.886 -0.026 12.268 1.00 81.69 98 PHE A N 1
ATOM 753 C CA . PHE A 1 98 ? -3.210 -0.618 12.038 1.00 81.69 98 PHE A CA 1
ATOM 754 C C . PHE A 1 98 ? -3.256 -2.083 12.464 1.00 81.69 98 PHE A C 1
ATOM 756 O O . PHE A 1 98 ? -4.278 -2.457 13.080 1.00 81.69 98 PHE A O 1
#

Radius of gyration: 13.68 Å; Cα contacts (8 Å, |Δi|>4): 81; chains: 1; bounding box: 44×26×26 Å

Mean predicted aligned error: 8.53 Å

Organism: Rhipicephalus microplus (NCBI:txid6941)

pLDDT: mean 73.76, std 14.6, range [40.5, 90.56]

Sequence (98 aa):
MKAALFIASTLLVATMANAGQFLCRLPEDKLQPALECLQQNVGPEIASYLERLPEKGAGFVRSACKSGQSFEDLMRYVWSEDYLVDLNKADKICEAKF

Solvent-accessible surface area (backbone atoms only — not comparable to full-atom values): 5463 Å² total; per-residue (Å²): 119,68,68,60,54,55,51,51,52,52,52,48,51,58,48,68,70,49,33,41,44,57,65,60,69,45,55,79,88,48,38,57,60,47,48,53,48,34,43,74,51,33,56,72,68,58,24,54,52,37,66,71,31,70,77,51,34,49,70,56,45,52,53,31,39,75,70,76,38,41,48,48,69,57,41,61,80,79,44,57,72,71,58,52,54,37,46,44,52,17,39,57,63,38,56,77,74,109

Secondary structure (DSSP, 8-state):
-HHHHHHHHHHHHHHHTTTTHHHHHS-HHHHHHHHHHHHHHS-HHHHHHHHHSGGGGHHHHHHHHHTT--HHHHHTTTS-HHHHHHHHHHHHHHHTT-